Protein AF-A0A355SXY8-F1 (afdb_monomer)

Foldseek 3Di:
DLQVLLVCLQVPVLQQVAPPGPHRDPRSVVSNVVSPVLVVQCVVCVVVVPLVSNLVSLVVQLVVLVVVLVVCVVVNSHNDNVVSVCCSVPVRNVVSVVSNVVSVVVVVVVVVVVVVVVD

Structure (mmCIF, N/CA/C/O backbone):
data_AF-A0A355SXY8-F1
#
_entry.id   AF-A0A355SXY8-F1
#
loop_
_atom_site.group_PDB
_atom_site.id
_atom_site.type_symbol
_atom_site.label_atom_id
_atom_site.label_alt_id
_atom_site.label_comp_id
_atom_site.label_asym_id
_atom_site.label_entity_id
_atom_site.label_seq_id
_atom_site.pdbx_PDB_ins_code
_atom_site.Cartn_x
_atom_site.Cartn_y
_atom_site.Cartn_z
_atom_site.occupancy
_atom_site.B_iso_or_equiv
_atom_site.auth_seq_id
_atom_site.auth_comp_id
_atom_site.auth_asym_id
_atom_site.auth_atom_id
_atom_site.pdbx_PDB_model_num
ATOM 1 N N . PRO A 1 1 ? -0.626 -8.704 -0.038 1.00 69.62 1 PRO A N 1
ATOM 2 C CA . PRO A 1 1 ? 0.297 -7.723 -0.667 1.00 69.62 1 PRO A CA 1
ATOM 3 C C . PRO A 1 1 ? 1.625 -7.538 0.086 1.00 69.62 1 PRO A C 1
ATOM 5 O O . PRO A 1 1 ? 2.675 -7.687 -0.522 1.00 69.62 1 PRO A O 1
ATOM 8 N N . MET A 1 2 ? 1.595 -7.281 1.399 1.00 81.75 2 MET A N 1
ATOM 9 C CA . MET A 1 2 ? 2.793 -6.893 2.171 1.00 81.75 2 MET A CA 1
ATOM 10 C C . MET A 1 2 ? 3.885 -7.966 2.295 1.00 81.75 2 MET A C 1
ATOM 12 O O . MET A 1 2 ? 5.043 -7.618 2.472 1.00 81.75 2 MET A O 1
ATOM 16 N N . PHE A 1 3 ? 3.543 -9.249 2.160 1.00 83.50 3 PHE A N 1
ATOM 17 C CA . PHE A 1 3 ? 4.519 -10.350 2.195 1.00 83.50 3 PHE A CA 1
ATOM 18 C C . PHE A 1 3 ? 4.743 -10.972 0.813 1.00 83.50 3 PHE A C 1
ATOM 20 O O . PHE A 1 3 ? 5.872 -11.245 0.426 1.00 83.50 3 PHE A O 1
ATOM 27 N N . LEU A 1 4 ? 3.673 -11.116 0.025 1.00 83.75 4 LEU A N 1
ATOM 28 C CA . LEU A 1 4 ? 3.746 -11.682 -1.326 1.00 83.75 4 LEU A CA 1
ATOM 29 C C . LEU A 1 4 ? 4.438 -10.750 -2.333 1.00 83.75 4 LEU A C 1
ATOM 31 O O . LEU A 1 4 ? 5.132 -11.227 -3.222 1.00 83.75 4 LEU A O 1
ATOM 35 N N . GLY A 1 5 ? 4.276 -9.432 -2.191 1.00 83.69 5 GLY A N 1
ATOM 36 C CA . GLY A 1 5 ? 4.948 -8.444 -3.036 1.00 83.69 5 GLY A CA 1
ATOM 37 C C . GLY A 1 5 ? 6.476 -8.512 -2.917 1.00 83.69 5 GLY A C 1
ATOM 38 O O . GLY A 1 5 ? 7.135 -8.613 -3.945 1.00 83.69 5 GLY A O 1
ATOM 39 N N . PRO A 1 6 ? 7.056 -8.490 -1.700 1.00 87.88 6 PRO A N 1
ATOM 40 C CA . PRO A 1 6 ? 8.491 -8.702 -1.498 1.00 87.88 6 PRO A CA 1
ATOM 41 C C . PRO A 1 6 ? 9.024 -9.999 -2.110 1.00 87.88 6 PRO A C 1
ATOM 43 O O . PRO A 1 6 ? 10.080 -9.989 -2.730 1.00 87.88 6 PRO A O 1
ATOM 46 N N . VAL A 1 7 ? 8.282 -11.106 -1.987 1.00 87.44 7 VAL A N 1
ATOM 47 C CA . VAL A 1 7 ? 8.652 -12.375 -2.634 1.00 87.44 7 VAL A CA 1
ATOM 48 C C . VAL A 1 7 ? 8.697 -12.186 -4.152 1.00 87.44 7 VAL A C 1
ATOM 50 O O . VAL A 1 7 ? 9.715 -12.467 -4.775 1.00 87.44 7 VAL A O 1
ATOM 53 N N . ALA A 1 8 ? 7.645 -11.626 -4.753 1.00 85.75 8 ALA A N 1
ATOM 54 C CA . ALA A 1 8 ? 7.637 -11.341 -6.186 1.00 85.75 8 ALA A CA 1
ATOM 55 C C . ALA A 1 8 ? 8.803 -10.427 -6.611 1.00 85.75 8 ALA A C 1
ATOM 57 O O . ALA A 1 8 ? 9.424 -10.686 -7.634 1.00 85.75 8 ALA A O 1
ATOM 58 N N . ALA A 1 9 ? 9.154 -9.420 -5.810 1.00 85.81 9 ALA A N 1
ATOM 59 C CA . ALA A 1 9 ? 10.256 -8.502 -6.094 1.00 85.81 9 ALA A CA 1
ATOM 60 C C . ALA A 1 9 ? 11.636 -9.178 -6.146 1.00 85.81 9 ALA A C 1
ATOM 62 O O . ALA A 1 9 ? 12.489 -8.733 -6.908 1.00 85.81 9 ALA A O 1
ATOM 63 N N . PHE A 1 10 ? 11.857 -10.243 -5.370 1.00 87.25 10 PHE A N 1
ATOM 64 C CA . PHE A 1 10 ? 13.135 -10.963 -5.363 1.00 87.25 10 PHE A CA 1
ATOM 65 C C . PHE A 1 10 ? 13.208 -12.108 -6.375 1.00 87.25 10 PHE A C 1
ATOM 67 O O . PHE A 1 10 ? 14.286 -12.389 -6.888 1.00 87.25 10 PHE A O 1
ATOM 74 N N . TYR A 1 11 ? 12.085 -12.762 -6.678 1.00 88.19 11 TYR A N 1
ATOM 75 C CA . TYR A 1 11 ? 12.057 -13.909 -7.596 1.00 88.19 11 TYR A CA 1
ATOM 76 C C . TYR A 1 11 ? 11.683 -13.543 -9.040 1.00 88.19 11 TYR A C 1
ATOM 78 O O . TYR A 1 11 ? 11.843 -14.369 -9.935 1.00 88.19 11 TYR A O 1
ATOM 86 N N . LEU A 1 12 ? 11.185 -12.326 -9.284 1.00 86.69 12 LEU A N 1
ATOM 87 C CA . LEU A 1 12 ? 10.818 -11.830 -10.612 1.00 86.69 12 LEU A CA 1
ATOM 88 C C . LEU A 1 12 ? 11.497 -10.471 -10.855 1.00 86.69 12 LEU A C 1
ATOM 90 O O . LEU A 1 12 ? 10.885 -9.437 -10.589 1.00 86.69 12 LEU A O 1
ATOM 94 N N . PRO A 1 13 ? 12.732 -10.440 -11.387 1.00 83.69 13 PRO A N 1
ATOM 95 C CA . PRO A 1 13 ? 13.479 -9.198 -11.617 1.00 83.69 13 PRO A CA 1
ATOM 96 C C . PRO A 1 13 ? 12.697 -8.138 -12.415 1.00 83.69 13 PRO A C 1
ATOM 98 O O . PRO A 1 13 ? 12.678 -6.961 -12.057 1.00 83.69 13 PRO A O 1
ATOM 101 N N . GLY A 1 14 ? 11.924 -8.561 -13.421 1.00 82.62 14 GLY A N 1
ATOM 102 C CA . GLY A 1 14 ? 11.054 -7.676 -14.205 1.00 82.62 14 GLY A CA 1
ATOM 103 C C . GLY A 1 14 ? 9.866 -7.057 -13.451 1.00 82.62 14 GLY A C 1
ATOM 104 O O . GLY A 1 14 ? 9.173 -6.216 -14.020 1.00 82.62 14 GLY A O 1
ATOM 105 N N . PHE A 1 15 ? 9.595 -7.448 -12.199 1.00 81.50 15 PHE A N 1
ATOM 106 C CA . PHE A 1 15 ? 8.497 -6.903 -11.387 1.00 81.50 15 PHE A CA 1
ATOM 107 C C . PHE A 1 15 ? 8.735 -5.445 -10.967 1.00 81.50 15 PHE A C 1
ATOM 109 O O . PHE A 1 15 ? 7.780 -4.674 -10.922 1.00 81.50 15 PHE A O 1
ATOM 116 N N . LEU A 1 16 ? 9.990 -5.086 -10.664 1.00 83.19 16 LEU A N 1
ATOM 117 C CA . LEU A 1 16 ? 10.423 -3.727 -10.287 1.00 83.19 16 LEU A CA 1
ATOM 118 C C . LEU A 1 16 ? 11.689 -3.268 -11.031 1.00 83.19 16 LEU A C 1
ATOM 120 O O . LEU A 1 16 ? 12.200 -2.182 -10.763 1.00 83.19 16 LEU A O 1
ATOM 124 N N . GLY A 1 17 ? 12.212 -4.091 -11.941 1.00 79.06 17 GLY A N 1
ATOM 125 C CA . GLY A 1 17 ? 13.327 -3.760 -12.828 1.00 79.06 17 GLY A CA 1
ATOM 126 C C . GLY A 1 17 ? 12.913 -3.212 -14.192 1.00 79.06 17 GLY A C 1
ATOM 127 O O . GLY A 1 17 ? 13.781 -2.787 -14.946 1.00 79.06 17 GLY A O 1
ATOM 128 N N . GLY A 1 18 ? 11.614 -3.202 -14.504 1.00 77.31 18 GLY A N 1
ATOM 129 C CA . GLY A 1 18 ? 11.110 -2.870 -15.835 1.00 77.31 18 GLY A CA 1
ATOM 130 C C . GLY A 1 18 ? 11.210 -4.040 -16.830 1.00 77.31 18 GLY A C 1
ATOM 131 O O . GLY A 1 18 ? 11.635 -5.148 -16.473 1.00 77.31 18 GLY A O 1
ATOM 132 N N . PRO A 1 19 ? 10.759 -3.844 -18.081 1.00 77.25 19 PRO A N 1
ATOM 133 C CA . PRO A 1 19 ? 10.789 -4.881 -19.110 1.00 77.25 19 PRO A CA 1
ATOM 134 C C . PRO A 1 19 ? 12.219 -5.350 -19.413 1.00 77.25 19 PRO A C 1
ATOM 136 O O . PRO A 1 19 ? 13.091 -4.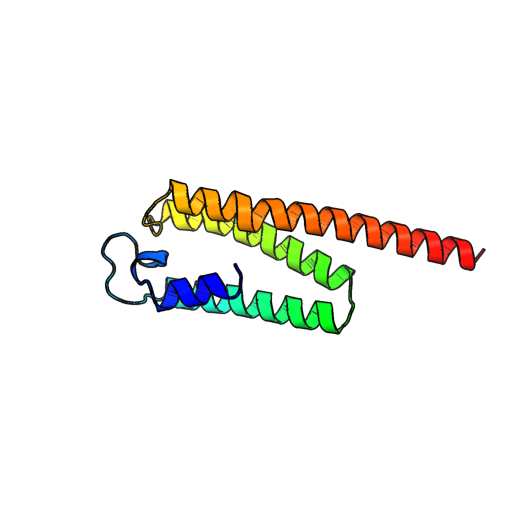545 -19.720 1.00 77.25 19 PRO A O 1
ATOM 139 N N . GLY A 1 20 ? 12.456 -6.663 -19.357 1.00 80.31 20 GLY A N 1
ATOM 140 C CA . GLY A 1 20 ? 13.758 -7.255 -19.689 1.00 80.31 20 GLY A CA 1
ATOM 141 C C . GLY A 1 20 ? 14.807 -7.209 -18.574 1.00 80.31 20 GLY A C 1
ATOM 142 O O . GLY A 1 20 ? 15.949 -7.574 -18.824 1.00 80.31 20 GLY A O 1
ATOM 143 N N . ALA A 1 21 ? 14.454 -6.797 -17.352 1.00 83.75 21 ALA A N 1
ATOM 144 C CA . ALA A 1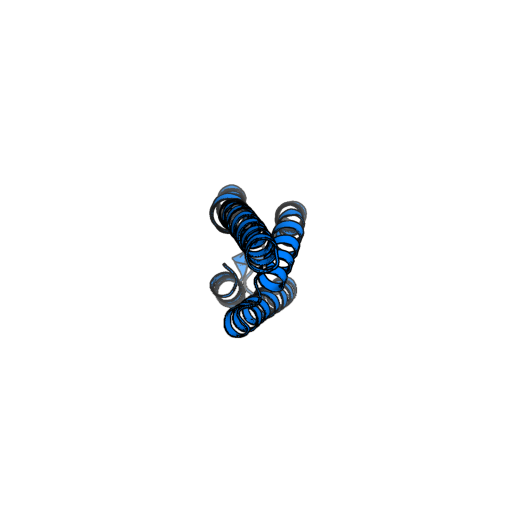 21 ? 15.380 -6.895 -16.229 1.00 83.75 21 ALA A CA 1
ATOM 145 C C . ALA A 1 21 ? 15.701 -8.359 -15.894 1.00 83.75 21 ALA A C 1
ATOM 147 O O . ALA A 1 21 ? 14.791 -9.172 -15.718 1.00 83.75 21 ALA A O 1
ATOM 148 N N . GLU A 1 22 ? 16.993 -8.659 -1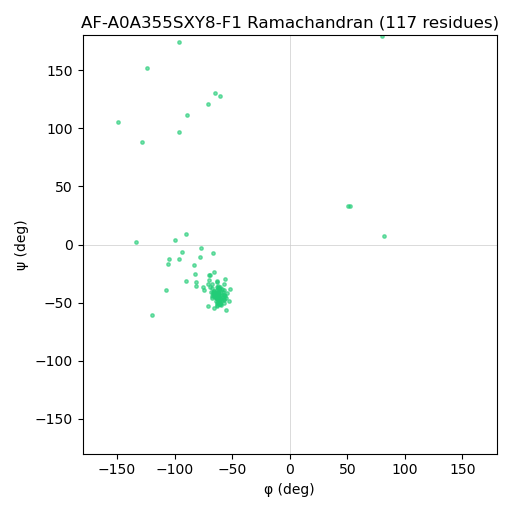5.765 1.00 85.62 22 GLU A N 1
ATOM 149 C CA . GLU A 1 22 ? 17.508 -9.992 -15.419 1.00 85.62 22 GLU A CA 1
ATOM 150 C C . GLU A 1 22 ? 18.019 -10.071 -13.973 1.00 85.62 22 GLU A C 1
ATOM 152 O O . GLU A 1 22 ? 18.117 -11.159 -13.411 1.00 85.62 22 GLU A O 1
ATOM 157 N N . GLU A 1 23 ? 18.263 -8.923 -13.331 1.00 88.31 23 GLU A N 1
ATOM 158 C CA . GLU A 1 23 ? 18.770 -8.848 -11.960 1.00 88.31 23 GLU A CA 1
ATOM 159 C C . GLU A 1 23 ? 17.869 -8.032 -11.027 1.00 88.31 23 GLU A C 1
ATOM 161 O O . GLU A 1 23 ? 17.165 -7.101 -11.428 1.00 88.31 23 GLU A O 1
ATOM 166 N N . VAL A 1 24 ? 17.910 -8.386 -9.741 1.00 87.38 24 VAL A N 1
ATOM 167 C CA . VAL A 1 24 ? 17.219 -7.658 -8.672 1.00 87.38 24 VAL A CA 1
ATOM 168 C C . VAL A 1 24 ? 17.919 -6.320 -8.445 1.00 87.38 24 VAL A C 1
ATOM 170 O O . VAL A 1 24 ? 19.088 -6.271 -8.067 1.00 87.38 24 VAL A O 1
ATOM 173 N N . ASN A 1 25 ? 17.186 -5.223 -8.615 1.00 85.44 25 ASN A N 1
ATOM 174 C CA . ASN A 1 25 ? 17.714 -3.873 -8.446 1.00 85.44 25 ASN A CA 1
ATOM 175 C C . ASN A 1 25 ? 17.438 -3.294 -7.044 1.00 85.44 25 ASN A C 1
ATOM 177 O O . ASN A 1 25 ? 16.708 -3.856 -6.226 1.00 85.44 25 ASN A O 1
ATOM 181 N N . GLN A 1 26 ? 17.986 -2.108 -6.772 1.00 86.50 26 GLN A N 1
ATOM 182 C CA . GLN A 1 26 ? 17.769 -1.389 -5.511 1.00 86.50 26 GLN A CA 1
ATOM 183 C C . GLN A 1 26 ? 16.281 -1.112 -5.218 1.00 86.50 26 GLN A C 1
ATOM 185 O O . GLN A 1 26 ? 15.868 -1.151 -4.056 1.00 86.50 26 GLN A O 1
ATOM 190 N N . ALA A 1 27 ? 15.464 -0.863 -6.247 1.00 83.25 27 ALA A N 1
ATOM 191 C CA . ALA A 1 27 ? 14.034 -0.607 -6.079 1.00 83.25 27 ALA A CA 1
ATOM 192 C C . ALA A 1 27 ? 13.308 -1.815 -5.464 1.00 83.25 27 ALA A C 1
ATOM 194 O O . ALA A 1 27 ? 12.458 -1.634 -4.591 1.00 83.25 27 ALA A O 1
ATOM 195 N N . ALA A 1 28 ? 13.699 -3.040 -5.832 1.00 86.44 28 ALA A N 1
ATOM 196 C CA . ALA A 1 28 ? 13.176 -4.264 -5.232 1.00 86.44 28 ALA A CA 1
ATOM 197 C C . ALA A 1 28 ? 13.495 -4.373 -3.733 1.00 86.44 28 ALA A C 1
ATOM 199 O O . ALA A 1 28 ? 12.603 -4.686 -2.943 1.00 86.44 28 ALA A O 1
ATOM 200 N N . TYR A 1 29 ? 14.721 -4.036 -3.315 1.00 88.94 29 TYR A N 1
ATOM 201 C CA . TYR A 1 29 ? 15.103 -4.039 -1.897 1.00 88.94 29 TYR A CA 1
ATOM 202 C C . TYR A 1 29 ? 14.336 -2.994 -1.080 1.00 88.94 29 TYR A C 1
ATOM 204 O O . TYR A 1 29 ? 13.822 -3.312 -0.007 1.00 88.94 29 TYR A O 1
ATOM 212 N N . ILE A 1 30 ? 14.212 -1.763 -1.588 1.00 88.31 30 ILE A N 1
ATOM 213 C CA . ILE A 1 30 ? 13.471 -0.687 -0.909 1.00 88.31 30 ILE A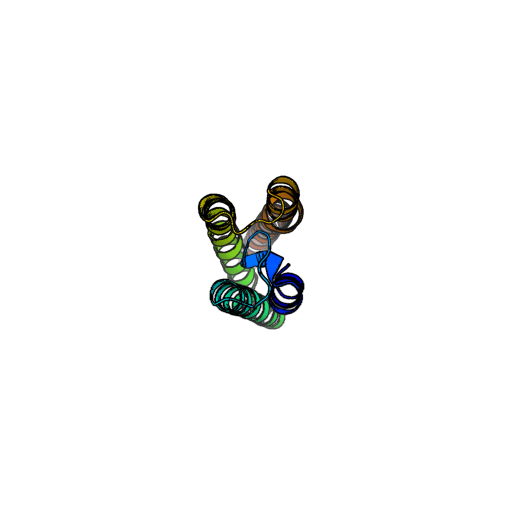 CA 1
ATOM 214 C C . ILE A 1 30 ? 11.987 -1.053 -0.797 1.00 88.31 30 ILE A C 1
ATOM 216 O O . ILE A 1 30 ? 11.388 -0.930 0.277 1.00 88.31 30 ILE A O 1
ATOM 220 N N . TYR A 1 31 ? 11.402 -1.561 -1.885 1.00 86.44 31 TYR A N 1
ATOM 221 C CA . TYR A 1 31 ? 10.024 -2.033 -1.899 1.00 86.44 31 TYR A CA 1
ATOM 222 C C . TYR A 1 31 ? 9.811 -3.154 -0.878 1.00 86.44 31 TYR A C 1
ATOM 224 O O . TYR A 1 31 ? 8.867 -3.089 -0.084 1.00 86.44 31 TYR A O 1
ATOM 232 N N . ALA A 1 32 ? 10.690 -4.159 -0.858 1.00 89.00 32 ALA A N 1
ATOM 233 C CA . ALA A 1 32 ? 10.612 -5.270 0.079 1.00 89.00 32 ALA A CA 1
ATOM 234 C C . ALA A 1 32 ? 10.704 -4.787 1.531 1.00 89.00 32 ALA A C 1
ATOM 236 O O . ALA A 1 32 ? 9.821 -5.096 2.332 1.00 89.00 32 ALA A O 1
ATOM 237 N N . ALA A 1 33 ? 11.710 -3.971 1.852 1.00 90.75 33 ALA A N 1
ATOM 238 C CA . ALA A 1 33 ? 11.925 -3.440 3.193 1.00 90.75 33 ALA A CA 1
ATOM 239 C C . ALA A 1 33 ? 10.703 -2.668 3.706 1.00 90.75 33 ALA A C 1
ATOM 241 O O . ALA A 1 33 ? 10.221 -2.936 4.807 1.00 90.75 33 ALA A O 1
ATOM 242 N N . ARG A 1 34 ? 10.134 -1.767 2.894 1.00 89.06 34 ARG A N 1
ATOM 243 C CA . ARG A 1 34 ? 8.946 -0.994 3.283 1.00 89.06 34 ARG A CA 1
ATOM 244 C C . ARG A 1 34 ? 7.716 -1.878 3.483 1.00 89.06 34 ARG A C 1
ATOM 246 O O . ARG A 1 34 ? 6.974 -1.691 4.446 1.00 89.06 34 ARG A O 1
ATOM 253 N N . ASN A 1 35 ? 7.477 -2.831 2.583 1.00 89.94 35 ASN A N 1
ATOM 254 C CA . ASN A 1 35 ? 6.323 -3.726 2.674 1.00 89.94 35 ASN A CA 1
ATOM 255 C C . ASN A 1 35 ? 6.412 -4.653 3.893 1.00 89.94 35 ASN A C 1
ATOM 257 O O . ASN A 1 35 ? 5.421 -4.806 4.607 1.00 89.94 35 ASN A O 1
ATOM 261 N N . LEU A 1 36 ? 7.598 -5.199 4.173 1.00 91.25 36 LEU A N 1
ATOM 262 C CA . LEU A 1 36 ? 7.837 -6.028 5.350 1.00 91.25 36 LEU A CA 1
ATOM 263 C C . LEU A 1 36 ? 7.744 -5.215 6.644 1.00 91.25 36 LEU A C 1
ATOM 265 O O . LEU A 1 36 ? 7.070 -5.654 7.570 1.00 91.25 36 LEU A O 1
ATOM 269 N N . ALA A 1 37 ? 8.336 -4.016 6.703 1.00 91.56 37 ALA A N 1
ATOM 270 C CA . ALA A 1 37 ? 8.269 -3.150 7.882 1.00 91.56 37 ALA A CA 1
ATOM 271 C C . ALA A 1 37 ? 6.820 -2.826 8.275 1.00 91.56 37 ALA A C 1
ATOM 273 O O . ALA A 1 37 ? 6.437 -2.978 9.435 1.00 91.56 37 ALA A O 1
ATOM 274 N N . VAL A 1 38 ? 5.987 -2.451 7.299 1.00 89.06 38 VAL A N 1
ATOM 275 C CA . VAL A 1 38 ? 4.562 -2.199 7.548 1.00 89.06 38 VAL A CA 1
ATOM 276 C C . VAL A 1 38 ? 3.836 -3.496 7.923 1.00 89.06 38 VAL A C 1
ATOM 278 O O . VAL A 1 38 ? 3.050 -3.495 8.866 1.00 89.06 38 VAL A O 1
ATOM 281 N N . GLY A 1 39 ? 4.136 -4.617 7.258 1.00 89.19 39 GLY A N 1
ATOM 282 C CA . GLY A 1 39 ? 3.580 -5.929 7.600 1.00 89.19 39 GLY A CA 1
ATOM 283 C C . GLY A 1 39 ? 3.854 -6.336 9.053 1.00 89.19 39 GLY A C 1
ATOM 284 O O . GLY A 1 39 ? 2.939 -6.766 9.754 1.00 89.19 39 GLY A O 1
ATOM 285 N N . PHE A 1 40 ? 5.079 -6.133 9.538 1.00 90.75 40 PHE A N 1
ATOM 286 C CA . PHE A 1 40 ? 5.428 -6.369 10.939 1.00 90.75 40 PHE A CA 1
ATOM 287 C C . PHE A 1 40 ? 4.725 -5.392 11.883 1.00 90.75 40 PHE A C 1
ATOM 289 O O . PHE A 1 40 ? 4.198 -5.823 12.907 1.00 90.75 40 PHE A O 1
ATOM 296 N N . ALA A 1 41 ? 4.637 -4.107 11.528 1.00 89.94 41 ALA A N 1
ATOM 297 C CA . ALA A 1 41 ? 3.895 -3.128 12.320 1.00 89.94 41 ALA A CA 1
ATOM 298 C C . ALA A 1 41 ? 2.415 -3.521 12.475 1.00 89.94 41 ALA A C 1
ATOM 300 O O . ALA A 1 41 ? 1.860 -3.398 13.565 1.00 89.94 41 ALA A O 1
ATOM 301 N N . PHE A 1 42 ? 1.797 -4.067 11.423 1.00 88.38 42 PHE A N 1
ATOM 302 C CA . PHE A 1 42 ? 0.441 -4.612 11.479 1.00 88.38 42 PHE A CA 1
ATOM 303 C C . PHE A 1 42 ? 0.308 -5.802 12.423 1.00 88.38 42 PHE A C 1
ATOM 305 O O . PHE A 1 42 ? -0.629 -5.835 13.219 1.00 88.38 42 PHE A O 1
ATOM 312 N N . ILE A 1 43 ? 1.235 -6.763 12.357 1.00 90.06 43 ILE A N 1
ATOM 313 C CA . ILE A 1 43 ? 1.244 -7.923 13.260 1.00 90.06 43 ILE A CA 1
ATOM 314 C C . ILE A 1 43 ? 1.353 -7.455 14.714 1.00 90.06 43 ILE A C 1
ATOM 316 O O . ILE A 1 43 ? 0.585 -7.907 15.559 1.00 90.06 43 ILE A O 1
ATOM 320 N N . ILE A 1 44 ? 2.257 -6.513 14.995 1.00 89.56 44 ILE A N 1
ATOM 321 C CA . ILE A 1 44 ? 2.451 -5.952 16.337 1.00 89.56 44 ILE A CA 1
ATOM 322 C C . ILE A 1 44 ? 1.186 -5.226 16.804 1.00 89.56 44 ILE A C 1
ATOM 324 O O . ILE A 1 44 ? 0.681 -5.511 17.886 1.00 89.56 44 ILE A O 1
ATOM 328 N N . ALA A 1 45 ? 0.632 -4.329 15.988 1.00 88.81 45 ALA A N 1
ATOM 329 C CA . ALA A 1 45 ? -0.570 -3.573 16.336 1.00 88.81 45 ALA A CA 1
ATOM 330 C C . ALA A 1 45 ? -1.781 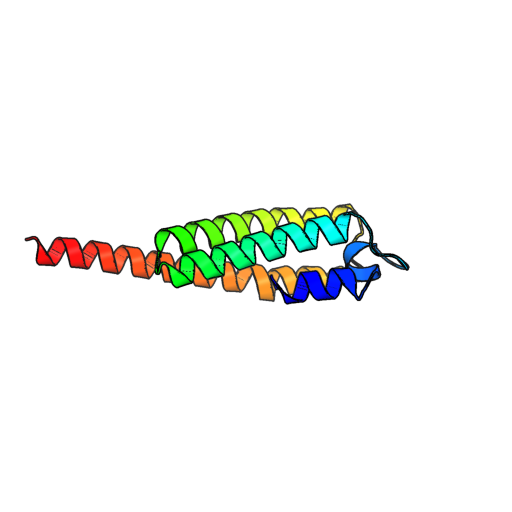-4.485 16.591 1.00 88.81 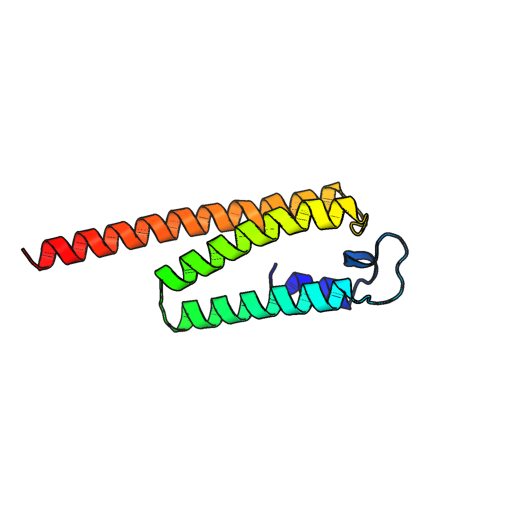45 ALA A C 1
ATOM 332 O O . ALA A 1 45 ? -2.557 -4.250 17.521 1.00 88.81 45 ALA A O 1
ATOM 333 N N . PHE A 1 46 ? -1.911 -5.556 15.804 1.00 87.06 46 PHE A N 1
ATOM 334 C CA . PHE A 1 46 ? -2.937 -6.573 15.998 1.00 87.06 46 PHE A CA 1
ATOM 335 C C . PHE A 1 46 ? -2.714 -7.373 17.288 1.00 87.06 46 PHE A C 1
ATOM 337 O O . PHE A 1 46 ? -3.650 -7.541 18.068 1.00 87.06 46 PHE A O 1
ATOM 344 N N . ALA A 1 47 ? -1.481 -7.813 17.557 1.00 88.69 47 ALA A N 1
ATOM 345 C CA . ALA A 1 47 ? -1.131 -8.539 18.778 1.00 88.69 47 ALA A CA 1
ATOM 346 C C . ALA A 1 47 ? -1.375 -7.701 20.045 1.00 88.69 47 ALA A C 1
ATOM 348 O O . ALA A 1 47 ? -1.861 -8.220 21.048 1.00 88.69 47 ALA A O 1
ATOM 349 N N . LEU A 1 48 ? -1.112 -6.393 19.977 1.00 89.88 48 LEU A N 1
ATOM 350 C CA . LEU A 1 48 ? -1.380 -5.433 21.051 1.00 89.88 48 LEU A CA 1
ATOM 351 C C . LEU A 1 48 ? -2.865 -5.043 21.168 1.00 89.88 48 LEU A C 1
ATOM 353 O O . LEU A 1 48 ? -3.218 -4.285 22.069 1.00 89.88 48 LEU A O 1
ATOM 357 N N . LYS A 1 49 ? -3.737 -5.539 20.275 1.00 85.38 49 LYS A N 1
ATOM 358 C CA . LYS A 1 49 ? -5.176 -5.221 20.209 1.00 85.38 49 LYS A CA 1
ATOM 359 C C . LYS A 1 49 ? -5.463 -3.711 20.179 1.00 85.38 49 LYS A C 1
ATOM 361 O O . LYS A 1 49 ? -6.475 -3.251 20.703 1.00 85.38 49 LYS A O 1
ATOM 366 N N . ASN A 1 50 ? -4.582 -2.929 19.553 1.00 84.75 50 ASN A N 1
ATOM 367 C CA . ASN A 1 50 ? -4.685 -1.473 19.525 1.00 84.75 50 ASN A CA 1
ATOM 368 C C . ASN A 1 50 ? -5.382 -1.001 18.235 1.00 84.75 50 ASN A C 1
ATOM 370 O O . ASN A 1 50 ? -4.760 -0.866 17.179 1.00 84.75 50 ASN A O 1
ATOM 374 N N . GLY A 1 51 ? -6.693 -0.751 18.334 1.00 85.44 51 GLY A N 1
ATOM 375 C CA . GLY A 1 51 ? -7.531 -0.271 17.226 1.00 85.44 51 GLY A CA 1
ATOM 376 C C . GLY A 1 51 ? -7.042 1.041 16.590 1.00 85.44 51 GLY A C 1
ATOM 377 O O . GLY A 1 51 ? -6.864 1.072 15.370 1.00 85.44 51 GLY A O 1
ATOM 378 N N . PRO A 1 52 ? -6.756 2.097 17.375 1.00 88.25 52 PRO A N 1
ATOM 379 C CA . PRO A 1 52 ? -6.185 3.342 16.856 1.00 88.25 52 PRO A CA 1
ATOM 380 C C . PRO A 1 52 ? -4.852 3.156 16.118 1.00 88.25 52 PRO A C 1
ATOM 382 O O . PRO A 1 52 ? -4.642 3.743 15.057 1.00 88.25 52 PRO A O 1
ATOM 385 N N . MET A 1 53 ? -3.963 2.298 16.629 1.00 90.88 53 MET A N 1
ATOM 386 C CA . MET A 1 53 ? -2.688 1.998 15.969 1.00 90.88 53 MET A CA 1
ATOM 387 C C . MET A 1 53 ? -2.908 1.322 14.612 1.00 90.88 53 MET A C 1
ATOM 389 O O . MET A 1 53 ? -2.306 1.732 13.620 1.00 90.88 53 MET A O 1
ATOM 393 N N . LEU A 1 54 ? -3.807 0.334 14.540 1.00 90.94 54 LEU A N 1
ATOM 394 C CA . LEU A 1 54 ? -4.182 -0.300 13.274 1.00 90.94 54 LEU A CA 1
ATOM 395 C C . LEU A 1 54 ? -4.768 0.713 12.287 1.00 90.94 54 LEU A C 1
ATOM 397 O O . LEU A 1 54 ? -4.420 0.684 11.109 1.00 90.94 54 LEU A O 1
ATOM 401 N N . PHE A 1 55 ? -5.610 1.633 12.760 1.00 91.75 55 PHE A N 1
ATOM 402 C CA . PHE A 1 55 ? -6.198 2.673 11.919 1.00 91.75 55 PHE A CA 1
ATOM 403 C C . PHE A 1 55 ? -5.121 3.563 11.285 1.00 91.75 55 PHE A C 1
ATOM 405 O O . PHE A 1 55 ? -5.098 3.730 10.065 1.00 91.75 55 PHE A O 1
ATOM 412 N N . ILE A 1 56 ? -4.191 4.078 12.096 1.00 91.38 56 ILE A N 1
ATOM 413 C CA . ILE A 1 56 ? -3.094 4.932 11.621 1.00 91.38 56 ILE A CA 1
ATOM 414 C C . ILE A 1 56 ? -2.207 4.172 10.626 1.00 91.38 56 ILE A C 1
ATOM 416 O O . ILE A 1 56 ? -1.855 4.716 9.580 1.00 91.38 56 ILE A O 1
ATOM 420 N N . LEU A 1 57 ? -1.886 2.903 10.900 1.00 91.81 57 LEU A N 1
ATOM 421 C CA . LEU A 1 57 ? -1.073 2.083 9.999 1.00 91.81 57 LEU A CA 1
ATOM 422 C C . LEU A 1 57 ? -1.748 1.859 8.640 1.00 91.81 57 LEU A C 1
ATOM 424 O O . LEU A 1 57 ? -1.083 1.985 7.612 1.00 91.81 57 LEU A O 1
ATOM 428 N N . ILE A 1 58 ? -3.058 1.580 8.605 1.00 92.25 58 ILE A N 1
ATOM 429 C CA . ILE A 1 58 ? -3.804 1.436 7.338 1.00 92.25 58 ILE A CA 1
ATOM 430 C C . ILE A 1 58 ? -3.856 2.765 6.595 1.00 92.25 58 ILE A C 1
ATOM 432 O O . ILE A 1 58 ? -3.693 2.786 5.377 1.00 92.25 58 ILE A O 1
ATOM 436 N N . PHE A 1 59 ? -4.046 3.870 7.311 1.00 92.81 59 PHE A N 1
ATOM 437 C CA . PHE A 1 59 ? -4.108 5.194 6.708 1.00 92.81 59 PHE A CA 1
ATOM 438 C C . PHE A 1 59 ? -2.783 5.582 6.044 1.00 92.81 59 PHE A C 1
ATOM 440 O O . PHE A 1 59 ? -2.760 5.914 4.858 1.00 92.81 59 PHE A O 1
ATOM 447 N N . ILE A 1 60 ? -1.670 5.469 6.778 1.00 92.06 60 ILE A N 1
ATOM 448 C CA . ILE A 1 60 ? -0.326 5.712 6.237 1.00 92.06 60 ILE A CA 1
ATOM 449 C C . ILE A 1 60 ? -0.081 4.791 5.045 1.00 92.06 60 ILE A C 1
ATOM 451 O O . ILE A 1 60 ? 0.413 5.235 4.009 1.00 92.06 60 ILE A O 1
ATOM 455 N N . ARG A 1 61 ? -0.469 3.516 5.159 1.00 91.62 61 ARG A N 1
ATOM 456 C CA . ARG A 1 61 ? -0.288 2.549 4.085 1.00 91.62 61 ARG A CA 1
ATOM 457 C C . ARG A 1 61 ? -1.020 2.970 2.814 1.00 91.62 61 ARG A C 1
ATOM 459 O O . ARG A 1 61 ? -0.370 3.082 1.779 1.00 91.62 61 ARG A O 1
ATOM 466 N N . LEU A 1 62 ? -2.308 3.287 2.913 1.00 92.81 62 LEU A N 1
ATOM 467 C CA . LEU A 1 62 ? -3.116 3.768 1.795 1.00 92.81 62 LEU A CA 1
ATOM 468 C C . LEU A 1 62 ? -2.488 5.000 1.133 1.00 92.81 62 LEU A C 1
ATOM 470 O O . LEU A 1 62 ? -2.373 5.045 -0.088 1.00 92.81 62 LEU A O 1
ATOM 474 N N . PHE A 1 63 ? -2.047 5.974 1.931 1.00 92.75 63 PHE A N 1
ATOM 475 C CA . PHE A 1 63 ? -1.420 7.187 1.411 1.00 92.75 63 PHE A CA 1
ATOM 476 C C . PHE A 1 63 ? -0.117 6.882 0.669 1.00 92.75 63 PHE A C 1
ATOM 478 O O . PHE A 1 63 ? 0.113 7.358 -0.440 1.00 92.75 63 PHE 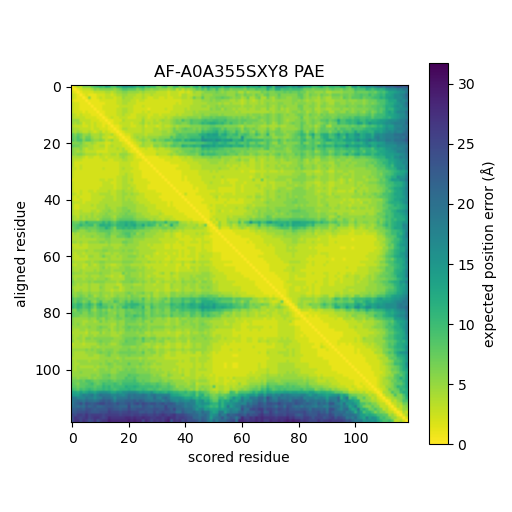A O 1
ATOM 485 N N . THR A 1 64 ? 0.727 6.033 1.250 1.00 91.19 64 THR A N 1
ATOM 486 C CA . THR A 1 64 ? 1.989 5.652 0.618 1.00 91.19 64 THR A CA 1
ATOM 487 C C . THR A 1 64 ? 1.767 4.815 -0.654 1.00 91.19 64 THR A C 1
ATOM 489 O O . THR A 1 64 ? 2.494 4.981 -1.627 1.00 91.19 64 THR A O 1
ATOM 492 N N . ASP A 1 65 ? 0.729 3.974 -0.699 1.00 88.94 65 ASP A N 1
ATOM 493 C CA . ASP A 1 65 ? 0.350 3.207 -1.892 1.00 88.94 65 ASP A CA 1
ATOM 494 C C . ASP A 1 65 ? -0.238 4.107 -3.000 1.00 88.94 65 ASP A C 1
ATOM 496 O O . ASP A 1 65 ? -0.156 3.777 -4.186 1.00 88.94 65 ASP A O 1
ATOM 500 N N . LEU A 1 66 ? -0.827 5.252 -2.638 1.00 92.38 66 LEU A N 1
ATOM 501 C CA . LEU A 1 66 ? -1.303 6.261 -3.589 1.00 92.38 66 LEU A CA 1
ATOM 502 C C . LEU A 1 66 ? -0.145 6.983 -4.291 1.00 92.38 66 LEU A C 1
ATOM 504 O O . LEU A 1 66 ? -0.287 7.378 -5.443 1.00 92.38 66 LEU A O 1
ATOM 508 N N . ILE A 1 67 ? 0.999 7.126 -3.616 1.00 91.25 67 ILE A N 1
ATOM 509 C CA . ILE A 1 67 ? 2.234 7.692 -4.184 1.00 91.25 67 ILE A CA 1
ATOM 510 C C . ILE A 1 67 ? 3.000 6.635 -4.991 1.00 91.25 67 ILE 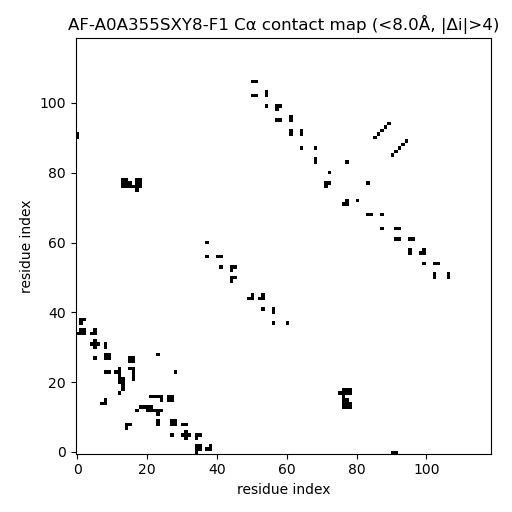A C 1
ATOM 512 O O . ILE A 1 67 ? 3.581 6.946 -6.031 1.00 91.25 67 ILE A O 1
ATOM 516 N N . ASP A 1 68 ? 2.982 5.377 -4.552 1.00 87.12 68 ASP A N 1
ATOM 517 C CA . ASP A 1 68 ? 3.727 4.308 -5.220 1.00 87.12 68 ASP A CA 1
ATOM 518 C C . ASP A 1 68 ? 3.231 4.024 -6.627 1.00 87.12 68 ASP A C 1
ATOM 520 O O . ASP A 1 68 ? 4.048 3.893 -7.529 1.00 87.12 68 ASP A O 1
ATOM 524 N N . LEU A 1 69 ? 1.916 3.939 -6.838 1.00 89.44 69 LEU A N 1
ATOM 525 C CA . LEU A 1 69 ? 1.374 3.654 -8.164 1.00 89.44 69 LEU A CA 1
ATOM 526 C C . LEU A 1 69 ? 1.868 4.652 -9.232 1.00 89.44 69 LEU A C 1
ATOM 528 O O . LEU A 1 69 ? 2.474 4.200 -10.201 1.00 89.44 69 LEU A O 1
ATOM 532 N N . PRO A 1 70 ? 1.684 5.981 -9.094 1.00 89.06 70 PRO A N 1
ATOM 533 C CA . PRO A 1 70 ? 2.185 6.931 -10.082 1.00 89.06 70 PRO A CA 1
ATOM 534 C C . PRO A 1 70 ? 3.711 6.911 -10.181 1.00 89.06 70 PRO A C 1
ATOM 536 O O . PRO A 1 70 ? 4.230 7.078 -11.278 1.00 89.06 70 PRO A O 1
ATOM 539 N N . THR A 1 71 ? 4.431 6.638 -9.089 1.00 88.50 71 THR A N 1
ATOM 540 C CA . THR A 1 71 ? 5.893 6.474 -9.116 1.00 88.50 71 THR A CA 1
ATOM 541 C C . THR A 1 71 ? 6.298 5.282 -9.991 1.00 88.50 71 THR A C 1
ATOM 543 O O . THR A 1 71 ? 7.118 5.426 -10.894 1.00 88.50 71 THR A O 1
ATOM 546 N N . LEU A 1 72 ? 5.677 4.116 -9.792 1.00 84.62 72 LEU A N 1
ATOM 547 C CA . LEU A 1 72 ? 5.926 2.909 -10.586 1.00 84.62 72 LEU A CA 1
ATOM 548 C C . LEU A 1 72 ? 5.610 3.115 -12.071 1.00 84.62 72 LEU A C 1
ATOM 550 O O . LEU A 1 72 ? 6.319 2.582 -12.921 1.00 84.62 72 LEU A O 1
ATOM 554 N N . LEU A 1 73 ? 4.560 3.883 -12.375 1.00 87.19 73 LEU A N 1
ATOM 555 C CA . LEU A 1 73 ? 4.182 4.218 -13.747 1.00 87.19 73 LEU A CA 1
ATOM 556 C C . LEU A 1 73 ? 5.123 5.249 -14.380 1.00 87.19 73 LEU A C 1
ATOM 558 O O . LEU A 1 73 ? 5.449 5.128 -15.553 1.00 87.19 73 LEU A O 1
ATOM 562 N N . HIS A 1 74 ? 5.569 6.248 -13.618 1.00 87.88 74 HIS A N 1
ATOM 563 C CA . HIS A 1 74 ? 6.452 7.304 -14.112 1.00 87.88 74 HIS A CA 1
ATOM 564 C C . HIS A 1 74 ? 7.847 6.781 -14.470 1.00 87.88 74 HIS A C 1
ATOM 566 O O . HIS A 1 74 ? 8.428 7.213 -15.459 1.00 87.88 74 HIS A O 1
ATOM 572 N N . PHE A 1 75 ? 8.369 5.837 -13.684 1.00 84.69 75 PHE A N 1
ATOM 573 C CA . PHE A 1 75 ? 9.687 5.236 -13.899 1.00 84.69 75 PHE A CA 1
ATOM 574 C C . PHE A 1 75 ? 9.665 3.984 -14.794 1.00 84.69 75 PHE A C 1
ATOM 576 O O . PHE A 1 75 ? 10.672 3.288 -14.872 1.00 84.69 75 PHE A O 1
ATOM 583 N N . ASP A 1 76 ? 8.529 3.677 -15.432 1.00 79.94 76 ASP A N 1
ATOM 584 C CA . ASP A 1 76 ? 8.331 2.501 -16.298 1.00 79.94 76 ASP A CA 1
ATOM 585 C C . ASP A 1 76 ? 8.771 1.166 -15.657 1.00 79.94 76 ASP A C 1
ATOM 587 O O . ASP A 1 76 ? 9.229 0.223 -16.300 1.00 79.94 76 ASP A O 1
ATOM 591 N N . LEU A 1 77 ? 8.612 1.067 -14.333 1.00 76.38 77 LEU A N 1
ATOM 592 C CA . LEU A 1 77 ? 8.993 -0.125 -13.568 1.00 76.38 77 LEU A CA 1
ATOM 593 C C . LEU A 1 77 ? 7.961 -1.252 -13.724 1.00 76.38 77 LEU A C 1
ATOM 595 O O . LEU A 1 77 ? 8.193 -2.385 -13.302 1.00 76.38 77 LEU A O 1
ATOM 599 N N . ALA A 1 78 ? 6.805 -0.945 -14.316 1.00 72.06 78 ALA A N 1
ATOM 600 C CA . ALA A 1 78 ? 5.701 -1.865 -14.505 1.00 72.06 78 ALA A CA 1
ATOM 601 C C . ALA A 1 78 ? 5.832 -2.629 -15.829 1.00 72.06 78 ALA A C 1
ATOM 603 O O . ALA A 1 78 ? 5.548 -2.091 -16.891 1.00 72.06 78 ALA A O 1
ATOM 604 N N . THR A 1 79 ? 6.093 -3.941 -15.772 1.00 71.56 79 THR A N 1
ATOM 605 C CA . THR A 1 79 ? 6.060 -4.808 -16.974 1.00 71.56 79 THR A CA 1
ATOM 606 C C . THR A 1 79 ? 4.716 -4.760 -17.712 1.00 71.56 79 THR A C 1
ATOM 608 O O . THR A 1 79 ? 4.630 -5.041 -18.903 1.00 71.56 79 THR A O 1
ATOM 611 N N . ASN A 1 80 ? 3.631 -4.516 -16.971 1.00 80.06 80 ASN A N 1
ATOM 612 C CA . ASN A 1 80 ? 2.282 -4.417 -17.507 1.00 80.06 80 ASN A CA 1
ATOM 613 C C . ASN A 1 80 ? 1.473 -3.430 -16.659 1.00 80.06 80 ASN A C 1
ATOM 615 O O . ASN A 1 80 ? 1.048 -3.753 -15.544 1.00 80.06 80 ASN A O 1
ATOM 619 N N . THR A 1 81 ? 1.252 -2.240 -17.210 1.00 83.44 81 THR A N 1
ATOM 620 C CA . THR A 1 81 ? 0.513 -1.137 -16.584 1.00 83.44 81 THR A CA 1
ATOM 621 C C . THR A 1 81 ? -0.865 -1.571 -16.092 1.00 83.44 81 THR A C 1
ATOM 623 O O . THR A 1 81 ? -1.206 -1.335 -14.934 1.00 83.44 81 THR A O 1
ATOM 626 N N . GLY A 1 82 ? -1.644 -2.264 -16.931 1.00 85.25 82 GLY A N 1
ATOM 627 C CA . GLY A 1 82 ? -3.004 -2.687 -16.588 1.00 85.25 82 GLY A CA 1
ATOM 628 C C . GLY A 1 82 ? -3.035 -3.644 -15.395 1.00 85.25 82 GLY A C 1
ATOM 629 O O . GLY A 1 82 ? -3.848 -3.481 -14.482 1.00 85.25 82 GLY A O 1
ATOM 630 N N . ARG A 1 83 ? -2.098 -4.597 -15.345 1.00 83.38 83 ARG A N 1
ATOM 631 C CA . ARG A 1 83 ? -1.946 -5.526 -14.216 1.00 83.38 83 ARG A CA 1
ATOM 632 C C . ARG A 1 83 ? -1.585 -4.789 -12.927 1.00 83.38 83 ARG A C 1
ATOM 634 O O . ARG A 1 83 ? -2.194 -5.053 -11.895 1.00 83.38 83 ARG A O 1
ATOM 641 N N . VAL A 1 84 ? -0.614 -3.875 -12.978 1.00 83.62 84 VAL A N 1
ATOM 642 C CA . VAL A 1 84 ? -0.154 -3.127 -11.795 1.00 83.62 84 VAL A CA 1
ATOM 643 C C . VAL A 1 84 ? -1.269 -2.245 -11.239 1.00 83.62 84 VAL A C 1
ATOM 645 O O . VAL A 1 84 ? -1.569 -2.333 -10.051 1.00 83.62 84 VAL A O 1
ATOM 648 N N . VAL A 1 85 ? -1.949 -1.476 -12.093 1.00 88.44 85 VAL A N 1
ATOM 649 C CA . VAL A 1 85 ? -3.088 -0.639 -11.682 1.00 88.44 85 VAL A CA 1
ATOM 650 C C . VAL A 1 85 ? -4.182 -1.492 -11.037 1.00 88.44 85 VAL A C 1
ATOM 652 O O . VAL A 1 85 ? -4.670 -1.158 -9.959 1.00 88.44 85 VAL A O 1
ATOM 655 N N . SER A 1 86 ? -4.517 -2.635 -11.642 1.00 88.19 86 SER A N 1
ATOM 656 C CA . SER A 1 86 ? -5.531 -3.549 -11.102 1.00 88.19 86 SER A CA 1
ATOM 657 C C . SER A 1 86 ? -5.149 -4.073 -9.712 1.00 88.19 86 SER A C 1
ATOM 659 O O . SER A 1 86 ? -5.982 -4.087 -8.808 1.00 88.19 86 SER A O 1
ATOM 661 N N . ILE A 1 87 ? -3.884 -4.455 -9.504 1.00 86.75 87 ILE A N 1
ATOM 662 C CA . ILE A 1 87 ? -3.384 -4.901 -8.196 1.00 86.75 87 ILE A CA 1
ATOM 663 C C . ILE A 1 87 ? -3.539 -3.791 -7.150 1.00 86.75 87 ILE A C 1
ATOM 665 O O . ILE A 1 87 ? -4.083 -4.053 -6.079 1.00 86.75 87 ILE A O 1
ATOM 669 N N . PHE A 1 88 ? -3.118 -2.561 -7.450 1.00 89.62 88 PHE A N 1
ATOM 670 C CA . PHE A 1 88 ? -3.240 -1.443 -6.508 1.00 89.62 88 PHE A CA 1
ATOM 671 C C . PHE A 1 88 ? -4.701 -1.144 -6.161 1.00 89.62 88 PHE A C 1
ATOM 673 O O . PHE A 1 88 ? -5.051 -1.028 -4.989 1.00 89.62 88 PHE A O 1
ATOM 680 N N . VAL A 1 89 ? -5.591 -1.105 -7.148 1.00 91.31 89 VAL A N 1
ATOM 681 C CA . VAL A 1 89 ? -7.008 -0.815 -6.897 1.00 91.31 89 VAL A CA 1
ATOM 682 C C . VAL A 1 89 ? -7.667 -1.925 -6.074 1.00 91.31 89 VAL A C 1
ATOM 684 O O . VAL A 1 89 ? -8.225 -1.658 -5.006 1.00 91.31 89 VAL A O 1
ATOM 687 N N . PHE A 1 90 ? -7.584 -3.174 -6.538 1.00 90.56 90 PHE A N 1
ATOM 688 C CA . PHE A 1 90 ? -8.349 -4.278 -5.956 1.00 90.56 90 PHE A CA 1
ATOM 689 C C . PHE A 1 90 ? -7.718 -4.871 -4.696 1.00 90.56 90 PHE A C 1
ATOM 691 O O . PHE A 1 90 ? -8.446 -5.319 -3.813 1.00 90.56 90 PHE A O 1
ATOM 698 N N . LEU A 1 91 ? -6.387 -4.882 -4.587 1.00 86.62 91 LEU A N 1
ATOM 699 C CA . LEU A 1 91 ? -5.686 -5.533 -3.475 1.00 86.62 91 LEU A CA 1
ATOM 700 C C . LEU A 1 91 ? -5.122 -4.550 -2.441 1.00 86.62 91 LEU A C 1
ATOM 702 O O . LEU A 1 91 ? -4.726 -5.003 -1.365 1.00 86.62 91 LEU A O 1
ATOM 706 N N . TYR A 1 92 ? -5.070 -3.245 -2.740 1.00 87.75 92 TYR A N 1
ATOM 707 C CA . TYR A 1 92 ? -4.509 -2.236 -1.832 1.00 87.75 92 TYR A CA 1
ATOM 708 C C . TYR A 1 92 ? -5.572 -1.197 -1.450 1.00 87.75 92 TYR A C 1
ATOM 710 O O . TYR A 1 92 ? -5.941 -1.117 -0.280 1.00 87.75 92 TYR A O 1
ATOM 718 N N . TYR A 1 93 ? -6.135 -0.458 -2.411 1.00 92.12 93 TYR A N 1
ATOM 719 C CA . TYR A 1 93 ? -7.025 0.673 -2.121 1.00 92.12 93 TYR A CA 1
ATOM 720 C C . TYR A 1 93 ? -8.381 0.244 -1.563 1.00 92.12 93 TYR A C 1
ATOM 722 O O . TYR A 1 93 ? -8.772 0.703 -0.489 1.00 92.12 93 TYR A O 1
ATOM 730 N N . ILE A 1 94 ? -9.091 -0.658 -2.249 1.00 92.81 94 ILE A N 1
ATOM 731 C CA . ILE A 1 94 ? -10.421 -1.103 -1.808 1.00 92.81 94 ILE A CA 1
ATOM 732 C C . ILE A 1 94 ? -10.359 -1.760 -0.416 1.00 92.81 94 ILE A C 1
ATOM 734 O O . ILE A 1 94 ? -11.102 -1.323 0.469 1.00 92.81 94 ILE A O 1
ATOM 738 N N . PRO A 1 95 ? -9.468 -2.741 -0.155 1.00 89.94 95 PRO A N 1
ATOM 739 C CA . PRO A 1 95 ? -9.380 -3.359 1.165 1.00 89.94 95 PRO A CA 1
ATOM 740 C C . PRO A 1 95 ? -9.006 -2.361 2.266 1.00 89.94 95 PRO A C 1
ATOM 742 O O . PRO A 1 95 ? -9.575 -2.421 3.356 1.00 89.94 95 PRO A O 1
ATOM 745 N N . ALA A 1 96 ? -8.100 -1.415 1.990 1.00 92.38 96 ALA A N 1
ATOM 746 C CA . ALA A 1 96 ? -7.701 -0.400 2.963 1.00 92.38 96 ALA A CA 1
ATOM 747 C C . ALA A 1 96 ? -8.855 0.549 3.318 1.00 92.38 96 ALA A C 1
ATOM 749 O O . ALA A 1 96 ? -9.083 0.817 4.496 1.00 92.38 96 ALA A O 1
ATOM 750 N N . LEU A 1 97 ? -9.629 1.010 2.330 1.00 94.50 97 LEU A N 1
ATOM 751 C CA . LEU A 1 97 ? -10.795 1.866 2.569 1.00 94.50 97 LEU A CA 1
ATOM 752 C C . LEU A 1 97 ? -11.873 1.150 3.393 1.00 94.50 97 LEU A C 1
ATOM 754 O O . LEU A 1 97 ? -12.437 1.739 4.319 1.00 94.50 97 LEU A O 1
ATOM 758 N N . ILE A 1 98 ? -12.132 -0.128 3.100 1.00 94.00 98 ILE A N 1
ATOM 759 C CA . ILE A 1 98 ? -13.067 -0.952 3.879 1.00 94.00 98 ILE A CA 1
ATOM 760 C C . ILE A 1 98 ? -12.568 -1.098 5.322 1.00 94.00 98 ILE A C 1
ATOM 762 O O . ILE A 1 98 ? -13.338 -0.880 6.259 1.00 94.00 98 ILE A O 1
ATOM 766 N N . ALA A 1 99 ? -11.283 -1.410 5.513 1.00 91.38 99 ALA A N 1
ATOM 767 C CA . ALA A 1 99 ? -10.692 -1.583 6.836 1.00 91.38 99 ALA A CA 1
ATOM 768 C C . ALA A 1 99 ? -10.713 -0.285 7.664 1.00 91.38 99 ALA A C 1
ATOM 770 O O . ALA A 1 99 ? -11.087 -0.320 8.837 1.00 91.38 99 ALA A O 1
ATOM 771 N N . LEU A 1 100 ? -10.397 0.866 7.057 1.00 94.19 100 LEU A N 1
ATOM 772 C CA . LEU A 1 100 ? -10.490 2.177 7.712 1.00 94.19 100 LEU A CA 1
ATOM 773 C C . LEU A 1 100 ? -11.921 2.487 8.146 1.00 94.19 100 LEU A C 1
ATOM 775 O O . LEU A 1 100 ? -12.146 2.869 9.293 1.00 94.19 100 LEU A O 1
ATOM 779 N N . ARG A 1 101 ? -12.904 2.281 7.261 1.00 93.38 101 ARG A N 1
ATOM 780 C CA . ARG A 1 101 ? -14.319 2.513 7.581 1.00 93.38 101 ARG A CA 1
ATOM 781 C C . ARG A 1 101 ? -14.803 1.605 8.712 1.00 93.38 101 ARG A C 1
ATOM 783 O O . ARG A 1 101 ? -15.546 2.054 9.589 1.00 93.38 101 ARG A O 1
ATOM 790 N N . TYR A 1 102 ? -14.391 0.341 8.691 1.00 92.81 102 TYR A N 1
ATOM 791 C CA . TYR A 1 102 ? -14.726 -0.624 9.729 1.00 92.81 102 TYR A CA 1
ATOM 792 C C . TYR A 1 102 ? -14.142 -0.209 11.085 1.00 92.81 102 TYR A C 1
ATOM 794 O O . TYR A 1 102 ? -14.888 -0.063 12.052 1.00 92.81 102 TYR A O 1
ATOM 802 N N . LEU A 1 103 ? -12.835 0.068 11.143 1.00 90.56 103 LEU A N 1
ATOM 803 C CA . LEU A 1 103 ? -12.158 0.481 12.374 1.00 90.56 103 LEU A CA 1
ATOM 804 C C . LEU A 1 103 ? -12.705 1.798 12.924 1.00 90.56 103 LEU A C 1
ATOM 806 O O . LEU A 1 103 ? -12.937 1.905 14.123 1.00 90.56 103 LEU A O 1
ATOM 810 N N . TRP A 1 104 ? -12.985 2.775 12.059 1.00 91.19 104 TRP A N 1
ATOM 811 C CA . TRP A 1 104 ? -13.621 4.029 12.463 1.00 91.19 104 TRP A CA 1
ATOM 812 C C . TRP A 1 104 ? -14.965 3.798 13.161 1.00 91.19 104 TRP A C 1
ATOM 814 O O . TRP A 1 104 ? -15.269 4.409 14.185 1.00 91.19 104 TRP A O 1
ATOM 824 N N . THR A 1 105 ? -15.776 2.890 12.616 1.00 90.44 105 THR A N 1
ATOM 825 C CA . THR A 1 105 ? -17.089 2.561 13.181 1.00 90.44 105 THR A CA 1
ATOM 826 C C . THR A 1 105 ? -16.952 1.890 14.545 1.00 90.44 105 THR A C 1
ATOM 828 O O . THR A 1 105 ? -17.650 2.278 15.479 1.00 90.44 105 THR A O 1
ATOM 831 N N . GLN A 1 106 ? -16.015 0.949 14.671 1.00 88.06 106 GLN A N 1
ATOM 832 C CA . GLN A 1 106 ? -15.726 0.249 15.924 1.00 88.06 106 GLN A CA 1
ATOM 833 C C . GLN A 1 106 ? -15.242 1.202 17.024 1.00 88.06 106 GLN A C 1
ATOM 835 O O . GLN A 1 106 ? -15.723 1.130 18.151 1.00 88.06 106 GLN A O 1
ATOM 840 N N . MET A 1 107 ? -14.350 2.143 16.697 1.00 87.62 107 MET A N 1
ATOM 841 C CA . MET A 1 107 ? -13.856 3.131 17.664 1.00 87.62 107 MET A CA 1
ATOM 842 C C . MET A 1 107 ? -14.987 4.031 18.182 1.00 87.62 107 MET A C 1
ATOM 844 O O . MET A 1 107 ? -15.151 4.168 19.389 1.00 87.62 107 MET A O 1
ATOM 848 N N . ARG A 1 108 ? -15.854 4.551 17.298 1.00 87.31 108 ARG A N 1
ATOM 849 C CA . ARG A 1 108 ? -17.003 5.370 17.736 1.00 87.31 108 ARG A CA 1
ATOM 850 C C . ARG A 1 108 ? -18.002 4.604 18.606 1.00 87.31 108 ARG A C 1
ATOM 852 O O . ARG A 1 108 ? -18.596 5.191 19.505 1.00 87.31 108 ARG A O 1
ATOM 859 N N . GLN A 1 109 ? -18.226 3.322 18.320 1.00 82.25 109 GLN A N 1
ATOM 860 C CA . GLN A 1 109 ? -19.110 2.476 19.129 1.00 82.25 109 GLN A CA 1
ATOM 861 C C . GLN A 1 109 ? -18.517 2.205 20.513 1.00 82.25 109 GLN A C 1
ATOM 863 O O . GLN A 1 109 ? -19.238 2.259 21.507 1.00 82.25 109 GLN A O 1
ATOM 868 N N . HIS A 1 110 ? -17.209 1.957 20.581 1.00 76.50 110 HIS A N 1
ATOM 869 C CA . HIS A 1 110 ? -16.494 1.761 21.835 1.00 76.50 110 HIS A CA 1
ATOM 870 C C . HIS A 1 110 ? -16.551 3.014 22.727 1.00 76.50 110 HIS A C 1
ATOM 872 O O . HIS A 1 110 ? -16.927 2.903 23.892 1.00 76.50 110 HIS A O 1
ATOM 878 N N . ASP A 1 111 ? -16.295 4.202 22.172 1.00 71.75 111 ASP A N 1
ATOM 879 C CA . ASP A 1 111 ? -16.339 5.465 22.925 1.00 71.75 111 ASP A CA 1
ATOM 880 C C . ASP A 1 111 ? -17.762 5.806 23.401 1.00 71.75 111 ASP A C 1
ATOM 882 O O . ASP A 1 111 ? -17.969 6.223 24.541 1.00 71.75 111 ASP A O 1
ATOM 886 N N . GLY A 1 112 ? -18.774 5.568 22.558 1.00 70.31 112 GLY A N 1
ATOM 887 C CA . GLY A 1 112 ? -20.179 5.757 22.931 1.00 70.31 112 GLY A CA 1
ATOM 888 C C . GLY A 1 112 ? -20.630 4.849 24.080 1.00 70.31 112 GLY A C 1
ATOM 889 O O . GLY A 1 112 ? -21.397 5.282 24.936 1.00 70.31 112 GLY A O 1
ATOM 890 N N . ASN A 1 113 ? -20.127 3.613 24.134 1.00 68.19 113 ASN A N 1
ATOM 891 C CA . ASN A 1 113 ? -20.458 2.664 25.196 1.00 68.19 113 ASN A CA 1
ATOM 892 C C . ASN A 1 113 ? -19.748 2.999 26.520 1.00 68.19 113 ASN A C 1
ATOM 894 O O . ASN A 1 113 ? -20.344 2.870 27.585 1.00 68.19 113 ASN A O 1
ATOM 898 N N . GLN A 1 114 ? -18.502 3.488 26.473 1.00 61.97 114 GLN A N 1
ATOM 899 C CA . GLN A 1 114 ? -17.796 3.946 27.677 1.00 61.97 114 GLN A CA 1
ATOM 900 C C . GLN A 1 114 ? -18.489 5.148 28.335 1.00 61.97 114 GLN A C 1
ATOM 902 O O . GLN A 1 114 ? -18.624 5.182 29.559 1.00 61.97 114 GLN A O 1
ATOM 907 N N . ASN A 1 115 ? -19.002 6.082 27.530 1.00 63.22 115 ASN A N 1
ATOM 908 C CA . ASN A 1 115 ? -19.727 7.256 28.024 1.00 63.22 115 ASN A CA 1
ATOM 909 C C . ASN A 1 115 ? -21.099 6.907 28.632 1.00 63.22 115 ASN A C 1
ATOM 911 O O . ASN A 1 115 ? -21.585 7.634 29.489 1.00 63.22 115 ASN A O 1
ATOM 915 N N . ALA A 1 116 ? -21.724 5.802 28.210 1.00 61.38 116 ALA A N 1
ATOM 916 C CA . ALA A 1 116 ? -23.018 5.355 28.733 1.00 61.38 116 ALA A CA 1
ATOM 917 C C . ALA A 1 116 ? -22.914 4.571 30.056 1.00 61.38 116 ALA A C 1
ATOM 919 O O . ALA A 1 116 ? -23.868 4.547 30.820 1.00 61.38 116 ALA A O 1
ATOM 920 N N . VAL A 1 117 ? -21.775 3.925 30.332 1.00 60.50 117 VAL A N 1
ATOM 921 C CA . VAL A 1 117 ? -21.529 3.176 31.586 1.00 60.50 117 VAL A CA 1
ATOM 922 C C . VAL A 1 117 ? -21.062 4.091 32.728 1.00 60.50 117 VAL A C 1
ATOM 924 O O . VAL A 1 117 ? -21.110 3.708 33.893 1.00 60.50 117 VAL A O 1
ATOM 927 N N . SER A 1 118 ? -20.591 5.294 32.402 1.00 56.91 118 SER A N 1
ATOM 928 C CA . SER A 1 118 ? -20.066 6.279 33.358 1.00 56.91 118 SER A CA 1
ATOM 929 C C . SER A 1 118 ? -21.068 7.382 33.739 1.00 56.91 118 SER A C 1
ATOM 931 O O . SER A 1 118 ? -20.704 8.279 34.501 1.00 56.91 118 SER A O 1
ATOM 933 N N . ALA A 1 119 ? -22.306 7.302 33.240 1.00 54.56 119 ALA A N 1
ATOM 934 C CA . ALA A 1 119 ? -23.430 8.191 33.551 1.00 54.56 119 ALA A CA 1
ATOM 935 C C . ALA A 1 119 ? -24.464 7.481 34.438 1.00 54.56 119 ALA A C 1
ATOM 937 O O . ALA A 1 119 ? -25.058 8.172 35.296 1.00 54.56 119 ALA A O 1
#

Radius of gyration: 17.66 Å; Cα contacts (8 Å, |Δi|>4): 110; chains: 1; bounding box: 42×22×53 Å

Nearest PDB structures (foldseek):
  5xua-assembly2_C  TM=4.000E-01  e=3.650E+00  Comamonas testosteroni CNB-2

Secondary structure (DSSP, 8-state):
-TTHHHHHHHH-GGGTS-TT--S--HHHHHHHHHHHHHHHHHHHHHHTT-HHHHHHHHHHHHHHHHHHHHHHHHTT--S-HHHHHHHIIIIIIHHHHHHHHHHHHHHHHHHHHHHHH--

Sequence (119 aa):
PMFLGPVAAFYLPGFLGGPGAEEVNQAAYIYAARNLAVGFAFIIAFALKNGPMLFILIFIRLFTDLIDLPTLLHFDLATNTGRVVSIFVFLYYIPALIALRYLWTQMRQHDGNQNAVSA

Solvent-accessible surface area (backbone atoms only — not comparable to full-atom values): 6320 Å² total; per-residue (Å²): 100,44,64,61,46,36,51,44,26,69,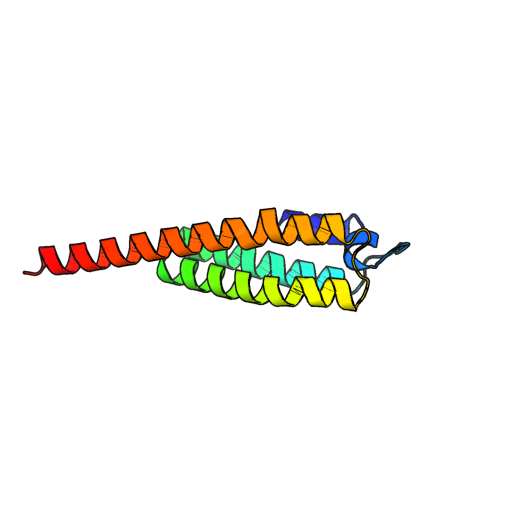79,34,22,30,59,50,46,8,76,85,32,85,54,71,46,71,60,26,54,53,51,25,53,53,30,41,52,52,46,50,50,49,54,49,26,57,75,68,68,36,64,70,54,46,43,52,54,44,50,53,47,48,55,52,54,62,53,43,53,59,49,38,62,72,69,50,20,48,66,45,62,70,60,52,52,48,46,45,47,67,67,42,48,52,54,39,54,53,50,45,55,50,51,53,52,52,51,56,53,51,55,57,51,57,58,62,76,76,108

pLDDT: mean 85.39, std 8.01, range [54.56, 94.5]

Mean predicted aligned error: 6.34 Å